Protein AF-A0A359N356-F1 (afdb_monomer_lite)

pLDDT: mean 77.6, std 19.61, range [34.12, 97.19]

Sequence (75 aa):
MISSVSVYPSFKVTSLMPKDSMFVKYFPNAFYFFKSLAHTIISIILFIVITKVPYKIFEKYARQIFAGVLIFLVI

Secondary structure (DSSP, 8-state):
----TTSHHHHHHHHHS-TT-HHHHH-TTHHHHHHHHHHHHHHHHHHHHHHHS-HHHHHHTHHHHHHHHHHHHH-

Foldseek 3Di:
DDPPVVCVVVCCVLVPDDPPDPCCVPPVPVVVVVVVVVVVVVVVVVVVVVVPDDPVVCVVCVVVVVVVVVVVVVD

Structure (mmCIF, N/CA/C/O backbone):
data_AF-A0A359N356-F1
#
_entry.id   AF-A0A359N356-F1
#
loop_
_atom_site.group_PDB
_atom_site.id
_atom_site.type_symbol
_atom_site.label_atom_id
_atom_site.label_alt_id
_atom_site.label_comp_id
_atom_site.label_asym_id
_atom_site.label_entity_id
_atom_site.label_seq_id
_atom_site.pdbx_PDB_ins_code
_atom_site.Cartn_x
_atom_site.Cartn_y
_atom_site.Cartn_z
_atom_site.occupancy
_atom_site.B_iso_or_equiv
_atom_site.auth_seq_id
_atom_site.auth_comp_id
_atom_site.auth_asym_id
_atom_site.auth_atom_id
_atom_site.pdbx_PDB_model_num
ATOM 1 N N . MET A 1 1 ? -5.141 -13.898 -46.461 1.00 43.59 1 MET A N 1
ATOM 2 C CA . MET A 1 1 ? -5.145 -13.745 -44.989 1.00 43.59 1 MET A CA 1
ATOM 3 C C . MET A 1 1 ? -5.736 -12.392 -44.654 1.00 43.59 1 MET A C 1
ATOM 5 O O . MET A 1 1 ? -5.237 -11.388 -45.145 1.00 43.59 1 MET A O 1
ATOM 9 N N . ILE A 1 2 ? -6.836 -12.382 -43.901 1.00 34.12 2 ILE A N 1
ATOM 10 C CA . ILE A 1 2 ? -7.520 -11.162 -43.465 1.00 34.12 2 ILE A CA 1
ATOM 11 C C . ILE A 1 2 ? -6.640 -10.502 -42.403 1.00 34.12 2 ILE A C 1
ATOM 13 O O . ILE A 1 2 ? -6.422 -11.049 -41.326 1.00 34.12 2 ILE A O 1
ATOM 17 N N . SER A 1 3 ? -6.077 -9.355 -42.772 1.00 41.81 3 SER A N 1
ATOM 18 C CA . SER A 1 3 ? -5.313 -8.461 -41.909 1.00 41.81 3 SER A CA 1
ATOM 19 C C . SER A 1 3 ? -6.230 -7.940 -40.803 1.00 41.81 3 SER A C 1
ATOM 21 O O . SER A 1 3 ? -7.087 -7.090 -41.042 1.00 41.81 3 SER A O 1
ATOM 23 N N . SER A 1 4 ? -6.085 -8.473 -39.589 1.00 47.03 4 SER A N 1
ATOM 24 C CA . SER A 1 4 ? -6.670 -7.875 -38.393 1.00 47.03 4 SER A CA 1
ATOM 25 C C . SER A 1 4 ? -5.951 -6.549 -38.132 1.00 47.03 4 SER A C 1
ATOM 27 O O . SER A 1 4 ? -4.832 -6.510 -37.614 1.00 47.03 4 SER A O 1
ATOM 29 N N . VAL A 1 5 ? -6.602 -5.457 -38.521 1.00 49.09 5 VAL A N 1
ATOM 30 C CA . VAL A 1 5 ? -6.107 -4.068 -38.487 1.00 49.09 5 VAL A CA 1
ATOM 31 C C . VAL A 1 5 ? -5.716 -3.601 -37.066 1.00 49.09 5 VAL A C 1
ATOM 33 O O . VAL A 1 5 ? -5.086 -2.562 -36.901 1.00 49.09 5 VAL A O 1
ATOM 36 N N . SER A 1 6 ? -5.993 -4.396 -36.029 1.00 52.88 6 SER A N 1
ATOM 37 C CA . SER A 1 6 ? -5.591 -4.152 -34.639 1.00 52.88 6 SER A CA 1
ATOM 38 C C . SER A 1 6 ? -4.121 -4.464 -34.318 1.00 52.88 6 SER A C 1
ATOM 40 O O . SER A 1 6 ? -3.639 -4.032 -33.276 1.00 52.88 6 SER A O 1
ATOM 42 N N . VAL A 1 7 ? -3.387 -5.176 -35.185 1.00 52.84 7 VAL A N 1
ATOM 43 C CA . VAL A 1 7 ? -1.989 -5.592 -34.913 1.00 52.84 7 VAL A CA 1
ATOM 44 C C . VAL A 1 7 ? -0.962 -4.711 -35.639 1.00 52.84 7 VAL A C 1
ATOM 46 O O . VAL A 1 7 ? 0.214 -4.686 -35.281 1.00 52.84 7 VAL A O 1
ATOM 49 N N . TYR A 1 8 ? -1.392 -3.927 -36.632 1.00 51.25 8 TYR A N 1
ATOM 50 C CA . TYR A 1 8 ? -0.511 -3.048 -37.411 1.00 51.25 8 TYR A CA 1
ATOM 51 C C . TYR A 1 8 ? 0.180 -1.936 -36.591 1.00 51.25 8 TYR A C 1
ATOM 53 O O . TYR A 1 8 ? 1.359 -1.672 -36.849 1.00 51.25 8 TYR A O 1
ATOM 61 N N . PRO A 1 9 ? -0.465 -1.310 -35.580 1.00 52.34 9 PRO A N 1
ATOM 62 C CA . PRO A 1 9 ? 0.207 -0.332 -34.724 1.00 52.34 9 PRO A CA 1
ATOM 63 C C . PRO A 1 9 ? 1.300 -0.996 -33.878 1.00 52.34 9 PRO A C 1
ATOM 65 O O . PRO A 1 9 ? 2.405 -0.472 -33.774 1.00 52.34 9 PRO A O 1
ATOM 68 N N . SER A 1 10 ? 1.024 -2.188 -33.338 1.00 52.75 10 SER A N 1
ATOM 69 C CA . SER A 1 10 ? 1.976 -2.961 -32.536 1.00 52.75 10 SER A CA 1
ATOM 70 C C . SER A 1 10 ? 3.152 -3.455 -33.376 1.00 52.75 10 SER A C 1
ATOM 72 O O . SER A 1 10 ? 4.301 -3.303 -32.968 1.00 52.75 10 SER A O 1
ATOM 74 N N . PHE A 1 11 ? 2.902 -3.980 -34.580 1.00 57.03 11 PHE A N 1
ATOM 75 C CA . PHE A 1 11 ? 3.966 -4.457 -35.464 1.00 57.03 11 PHE A CA 1
ATOM 76 C C . PHE A 1 11 ? 4.900 -3.318 -35.875 1.00 57.03 11 PHE A C 1
ATOM 78 O O . PHE A 1 11 ? 6.109 -3.462 -35.751 1.00 57.03 11 PHE A O 1
ATOM 85 N N . LYS A 1 12 ? 4.357 -2.153 -36.253 1.00 54.72 12 LYS A N 1
ATOM 86 C CA . LYS A 1 12 ? 5.153 -0.998 -36.691 1.00 54.72 12 LYS A CA 1
ATOM 87 C C . LYS A 1 12 ? 6.055 -0.439 -35.583 1.00 54.72 12 LYS A C 1
ATOM 89 O O . LYS A 1 12 ? 7.173 -0.032 -35.877 1.00 54.72 12 LYS A O 1
ATOM 94 N N . VAL A 1 13 ? 5.610 -0.461 -34.324 1.00 55.78 13 VAL A N 1
ATOM 95 C CA . VAL A 1 13 ? 6.430 -0.043 -33.168 1.00 55.78 13 VAL A CA 1
ATOM 96 C C . VAL A 1 13 ? 7.517 -1.077 -32.855 1.00 55.78 13 VAL A C 1
ATOM 98 O O . VAL A 1 13 ? 8.652 -0.710 -32.567 1.00 55.78 13 VAL A O 1
ATOM 101 N N . THR A 1 14 ? 7.200 -2.367 -32.983 1.00 56.66 14 THR A N 1
ATOM 102 C CA . THR A 1 14 ? 8.122 -3.462 -32.631 1.00 56.66 14 THR A CA 1
ATOM 103 C C . THR A 1 14 ? 9.147 -3.756 -33.734 1.00 56.66 14 THR A C 1
ATOM 105 O O . THR A 1 14 ? 10.273 -4.149 -33.443 1.00 56.66 14 THR A O 1
ATOM 108 N N . SER A 1 15 ? 8.791 -3.564 -35.009 1.00 58.78 15 SER A N 1
ATOM 109 C CA . SER A 1 15 ? 9.645 -3.890 -36.159 1.00 58.78 15 SER A CA 1
ATOM 110 C C . SER A 1 15 ? 10.540 -2.735 -36.619 1.00 58.78 15 SER A C 1
ATOM 112 O O . SER A 1 15 ? 11.526 -2.993 -37.307 1.00 58.78 15 SER A O 1
ATOM 114 N N . LEU A 1 16 ? 10.196 -1.482 -36.280 1.00 54.88 16 LEU A N 1
ATOM 115 C CA . LEU A 1 16 ? 10.965 -0.276 -36.636 1.00 54.88 16 LEU A CA 1
ATOM 116 C C . LEU A 1 16 ? 11.779 0.307 -35.469 1.00 54.88 16 LEU A C 1
ATOM 118 O O . LEU A 1 16 ? 12.540 1.248 -35.683 1.00 54.88 16 LEU A O 1
ATOM 122 N N . MET A 1 17 ? 11.656 -0.231 -34.250 1.00 56.41 17 MET A N 1
ATOM 123 C CA . MET A 1 17 ? 12.602 0.086 -33.178 1.00 56.41 17 MET A CA 1
ATOM 124 C C . MET A 1 17 ? 13.990 -0.468 -33.549 1.00 56.41 17 MET A C 1
ATOM 126 O O . MET A 1 17 ? 14.088 -1.622 -33.975 1.00 56.41 17 MET A O 1
ATOM 130 N N . PRO A 1 18 ? 15.067 0.331 -33.430 1.00 52.50 18 PRO A N 1
ATOM 131 C CA . PRO A 1 18 ? 16.389 -0.056 -33.903 1.00 52.50 18 PRO A CA 1
ATOM 132 C C . PRO A 1 18 ? 16.859 -1.323 -33.178 1.00 52.50 18 PRO A C 1
ATOM 134 O O . PRO A 1 18 ? 17.042 -1.332 -31.958 1.00 52.50 18 PRO A O 1
ATOM 137 N N . LYS A 1 19 ? 17.067 -2.390 -33.960 1.00 54.28 19 LYS A N 1
ATOM 138 C CA . LYS A 1 19 ? 17.518 -3.724 -33.522 1.00 54.28 19 LYS A CA 1
ATOM 139 C C . LYS A 1 19 ? 18.896 -3.736 -32.835 1.00 54.28 19 LYS A C 1
ATOM 141 O O . LYS A 1 19 ? 19.291 -4.779 -32.325 1.00 54.28 19 LYS A O 1
ATOM 146 N N . ASP A 1 20 ? 19.584 -2.596 -32.779 1.00 52.12 20 ASP A N 1
ATOM 147 C CA . ASP A 1 20 ? 20.959 -2.460 -32.282 1.00 52.12 20 ASP A CA 1
ATOM 148 C C . ASP A 1 20 ? 21.091 -1.797 -30.906 1.00 52.12 20 ASP A C 1
ATOM 150 O O . ASP A 1 20 ? 22.201 -1.625 -30.405 1.00 52.12 20 ASP A O 1
ATOM 154 N N . SER A 1 21 ? 19.989 -1.463 -30.229 1.00 57.22 21 SER A N 1
ATOM 155 C CA . SER A 1 21 ? 20.101 -1.097 -28.813 1.00 57.22 21 SER A CA 1
ATOM 156 C C . SER A 1 21 ? 20.183 -2.366 -27.953 1.00 57.22 21 SER A C 1
ATOM 158 O O . SER A 1 21 ? 19.276 -3.199 -27.950 1.00 57.22 21 SER A O 1
ATOM 160 N N . MET A 1 22 ? 21.280 -2.521 -27.201 1.00 57.16 22 MET A N 1
ATOM 161 C CA . MET A 1 22 ? 21.529 -3.653 -26.288 1.00 57.16 22 MET A CA 1
ATOM 162 C C . MET A 1 22 ? 20.321 -3.939 -25.368 1.00 57.16 22 MET A C 1
ATOM 164 O O . MET A 1 22 ? 20.012 -5.089 -25.065 1.00 57.16 22 MET A O 1
ATOM 168 N N . PHE A 1 23 ? 19.576 -2.895 -25.002 1.00 54.62 23 PHE A N 1
ATOM 169 C CA . PHE A 1 23 ? 18.352 -2.976 -24.208 1.00 54.62 23 PHE A CA 1
ATOM 170 C C . PHE A 1 23 ? 17.216 -3.771 -24.865 1.00 54.62 23 PHE A C 1
ATOM 172 O O . PHE A 1 23 ? 16.553 -4.545 -24.181 1.00 54.62 23 PHE A O 1
ATOM 179 N N . VAL A 1 24 ? 16.998 -3.632 -26.175 1.00 56.75 24 VAL A N 1
ATOM 180 C CA . VAL A 1 24 ? 15.896 -4.316 -26.878 1.00 56.75 24 VAL A CA 1
ATOM 181 C C . VAL A 1 24 ? 16.193 -5.807 -27.062 1.00 56.75 24 VAL A C 1
ATOM 183 O O . VAL A 1 24 ? 15.277 -6.626 -27.031 1.00 56.75 24 VAL A O 1
ATOM 186 N N . LYS A 1 25 ? 17.475 -6.182 -27.185 1.00 56.84 25 LYS A N 1
ATOM 187 C CA . LYS A 1 25 ? 17.900 -7.579 -27.361 1.00 56.84 25 LYS A CA 1
ATOM 188 C C . LYS A 1 25 ? 17.876 -8.390 -26.060 1.00 56.84 25 LYS A C 1
ATOM 190 O O . LYS A 1 25 ? 17.525 -9.565 -26.099 1.00 56.84 25 LYS A O 1
ATOM 195 N N . TYR A 1 26 ? 18.234 -7.782 -24.925 1.00 59.25 26 TYR A N 1
ATOM 196 C CA . TYR A 1 26 ? 18.308 -8.479 -23.630 1.00 59.25 26 TYR A CA 1
ATOM 197 C C . TYR A 1 26 ? 17.097 -8.241 -22.719 1.00 59.25 26 TYR A C 1
ATOM 199 O O . TYR A 1 26 ? 16.820 -9.071 -21.857 1.00 59.25 26 TYR A O 1
ATOM 207 N N . PHE A 1 27 ? 16.342 -7.156 -22.917 1.00 61.91 27 PHE A N 1
ATOM 208 C CA . PHE A 1 27 ? 15.199 -6.814 -22.068 1.00 61.91 27 PHE A CA 1
ATOM 209 C C . PHE A 1 27 ? 13.963 -6.419 -22.891 1.00 61.91 27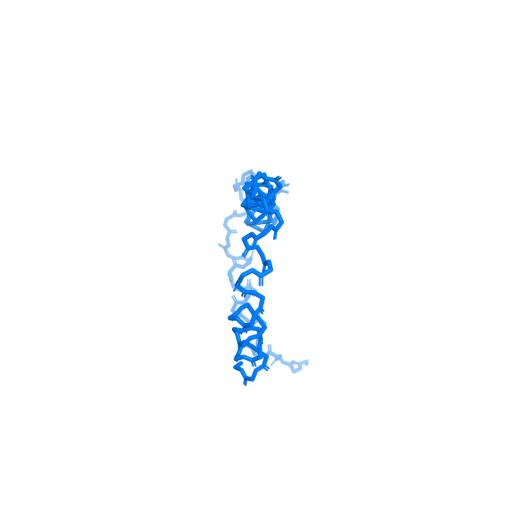 PHE A C 1
ATOM 211 O O . PHE A 1 27 ? 13.477 -5.289 -22.775 1.00 61.91 27 PHE A O 1
ATOM 218 N N . PRO A 1 28 ? 13.382 -7.352 -23.672 1.00 61.34 28 PRO A N 1
ATOM 219 C CA . PRO A 1 28 ? 12.222 -7.073 -24.525 1.00 61.34 28 PRO A CA 1
ATOM 220 C C . PRO A 1 28 ? 10.986 -6.578 -23.749 1.00 61.34 28 PRO A C 1
ATOM 222 O O . PRO A 1 28 ? 10.092 -5.986 -24.338 1.00 61.34 28 PRO A O 1
ATOM 225 N N . ASN A 1 29 ? 10.958 -6.760 -22.421 1.00 70.94 29 ASN A N 1
ATOM 226 C CA . ASN A 1 29 ? 9.873 -6.343 -21.528 1.00 70.94 29 ASN A CA 1
ATOM 227 C C . ASN A 1 29 ? 10.345 -5.465 -20.354 1.00 70.94 29 ASN A C 1
ATOM 229 O O . ASN A 1 29 ? 9.682 -5.430 -19.315 1.00 70.94 29 ASN A O 1
ATOM 233 N N . ALA A 1 30 ? 11.472 -4.753 -20.494 1.00 74.00 30 ALA A N 1
ATOM 234 C CA . ALA A 1 30 ? 12.025 -3.902 -19.430 1.00 74.00 30 ALA A CA 1
ATOM 235 C C . ALA A 1 30 ? 10.969 -2.964 -18.820 1.00 74.00 30 ALA A C 1
ATOM 237 O O . ALA A 1 30 ? 10.866 -2.841 -17.604 1.00 74.00 30 ALA A O 1
ATOM 238 N N . PHE A 1 31 ? 10.131 -2.353 -19.662 1.00 79.31 31 PHE A N 1
ATOM 239 C CA . PHE A 1 31 ? 9.066 -1.450 -19.227 1.00 79.31 31 PHE A CA 1
ATOM 240 C C . PHE A 1 31 ? 8.059 -2.123 -18.282 1.00 79.31 31 PHE A C 1
ATOM 242 O O . PHE A 1 31 ? 7.762 -1.592 -17.213 1.00 79.31 31 PHE A O 1
ATOM 249 N N . TYR A 1 32 ? 7.564 -3.312 -18.638 1.00 80.75 32 TYR A N 1
ATOM 250 C CA . TYR A 1 32 ? 6.634 -4.066 -17.794 1.00 80.75 32 TYR A CA 1
ATOM 251 C C . TYR A 1 32 ? 7.297 -4.541 -16.501 1.00 80.75 32 TYR A C 1
ATOM 253 O O . TYR A 1 32 ?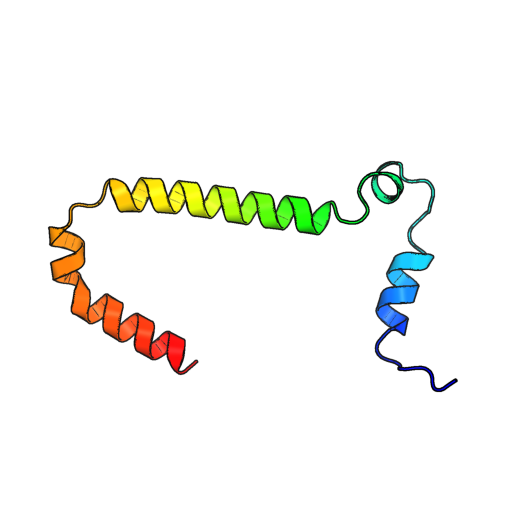 6.664 -4.513 -15.447 1.00 80.75 32 TYR A O 1
ATOM 261 N N . PHE A 1 33 ? 8.577 -4.913 -16.569 1.00 82.31 33 PHE A N 1
ATOM 262 C CA . PHE A 1 33 ? 9.363 -5.281 -15.398 1.00 82.31 33 PHE A CA 1
ATOM 263 C C . PHE A 1 33 ? 9.487 -4.112 -14.412 1.00 82.31 33 PHE A C 1
ATOM 265 O O . PHE A 1 33 ? 9.130 -4.260 -13.246 1.00 82.31 33 PHE A O 1
ATOM 272 N N . PHE A 1 34 ? 9.897 -2.927 -14.877 1.00 84.56 34 PHE A N 1
ATOM 273 C CA . PHE A 1 34 ? 9.995 -1.739 -14.025 1.00 84.56 34 PHE A CA 1
ATOM 274 C C . PHE A 1 34 ? 8.633 -1.283 -13.497 1.00 84.56 34 PHE A C 1
ATOM 276 O O . PHE A 1 34 ? 8.527 -0.918 -12.327 1.00 84.56 34 PHE A O 1
ATOM 283 N N . LYS A 1 35 ? 7.576 -1.362 -14.315 1.00 82.94 35 LYS A N 1
ATOM 284 C CA . LYS A 1 35 ? 6.205 -1.082 -13.869 1.00 82.94 35 LYS A CA 1
ATOM 285 C C . LYS A 1 35 ? 5.784 -2.028 -12.742 1.00 82.94 35 LYS A C 1
ATOM 287 O O . LYS A 1 35 ? 5.274 -1.575 -11.721 1.00 82.94 35 LYS A O 1
ATOM 292 N N . SER A 1 36 ? 6.016 -3.330 -12.906 1.00 87.56 36 SER A N 1
ATOM 293 C CA . SER A 1 36 ? 5.704 -4.325 -11.876 1.00 87.56 36 SER A CA 1
ATOM 294 C C . SER A 1 36 ? 6.532 -4.100 -10.612 1.00 87.56 36 SER A C 1
ATOM 296 O O . SER A 1 36 ? 5.986 -4.151 -9.515 1.00 87.56 36 SER A O 1
ATOM 298 N N . LEU A 1 37 ? 7.825 -3.803 -10.752 1.00 91.56 37 LEU A N 1
ATOM 299 C CA . LEU A 1 37 ? 8.713 -3.513 -9.629 1.00 91.56 37 LEU A CA 1
ATOM 300 C C . LEU A 1 37 ? 8.236 -2.287 -8.837 1.00 91.56 37 LEU A C 1
ATOM 302 O O . LEU A 1 37 ? 8.180 -2.336 -7.610 1.00 91.56 37 LEU A O 1
ATOM 306 N N . ALA A 1 38 ? 7.826 -1.219 -9.525 1.00 93.12 38 ALA A N 1
ATOM 307 C CA . ALA A 1 38 ? 7.263 -0.031 -8.890 1.00 93.12 38 ALA A CA 1
ATOM 308 C C . ALA A 1 38 ? 5.979 -0.356 -8.106 1.00 93.12 38 ALA A C 1
ATOM 310 O O . ALA A 1 38 ? 5.854 0.050 -6.951 1.00 93.12 38 ALA A O 1
ATOM 311 N N . HIS A 1 39 ? 5.057 -1.138 -8.683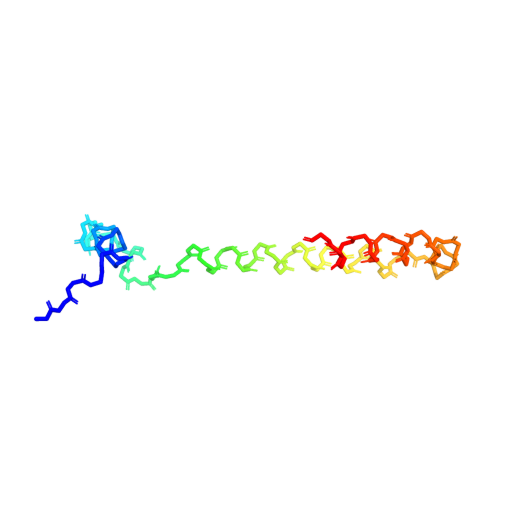 1.00 93.81 39 HIS A N 1
ATOM 312 C CA . HIS A 1 39 ? 3.850 -1.585 -7.976 1.00 93.81 39 HIS A CA 1
ATOM 313 C C . HIS A 1 39 ? 4.176 -2.409 -6.724 1.00 93.81 39 HIS A C 1
ATOM 315 O O . HIS A 1 39 ? 3.559 -2.196 -5.677 1.00 93.81 39 HIS A O 1
ATOM 321 N N . THR A 1 40 ? 5.162 -3.305 -6.799 1.00 95.50 40 THR A N 1
ATOM 322 C CA . THR A 1 40 ? 5.613 -4.097 -5.648 1.00 95.50 40 THR A CA 1
ATOM 323 C C . THR A 1 40 ? 6.170 -3.204 -4.541 1.00 95.50 40 THR A C 1
ATOM 325 O O . THR A 1 40 ? 5.783 -3.359 -3.384 1.00 95.50 40 THR A O 1
ATOM 328 N N . ILE A 1 41 ? 7.016 -2.225 -4.878 1.00 97.19 41 ILE A N 1
ATOM 329 C CA . ILE A 1 41 ? 7.582 -1.282 -3.900 1.00 97.19 41 ILE A CA 1
ATOM 330 C C . ILE A 1 41 ? 6.472 -0.476 -3.214 1.00 97.19 41 ILE A C 1
ATOM 332 O O . ILE A 1 41 ? 6.444 -0.393 -1.987 1.00 97.19 41 ILE A O 1
ATOM 336 N N . ILE A 1 42 ? 5.521 0.063 -3.983 1.00 96.50 42 ILE A N 1
ATOM 337 C CA . ILE A 1 42 ? 4.375 0.811 -3.439 1.00 96.50 42 ILE A CA 1
ATOM 338 C C . ILE A 1 42 ? 3.551 -0.074 -2.493 1.00 96.50 42 ILE A C 1
ATOM 340 O O . ILE A 1 42 ? 3.167 0.370 -1.411 1.00 96.50 42 ILE A O 1
ATOM 344 N N . SER A 1 43 ? 3.326 -1.336 -2.865 1.00 96.31 43 SER A N 1
ATOM 345 C CA . SER A 1 43 ? 2.566 -2.291 -2.051 1.00 96.31 43 SER A CA 1
ATOM 346 C C . SER A 1 43 ? 3.264 -2.602 -0.727 1.00 96.31 43 SER A C 1
ATOM 348 O O . SER A 1 43 ? 2.615 -2.634 0.316 1.00 96.31 43 SER A O 1
ATOM 350 N N . ILE A 1 44 ? 4.590 -2.769 -0.742 1.00 97.19 44 ILE A N 1
ATOM 351 C CA . ILE A 1 44 ? 5.391 -2.989 0.471 1.00 97.19 44 ILE A CA 1
ATOM 352 C C . ILE A 1 44 ? 5.316 -1.768 1.392 1.00 97.19 44 ILE A C 1
ATOM 354 O O . ILE A 1 44 ? 5.095 -1.919 2.593 1.00 97.19 44 ILE A O 1
ATOM 358 N N . ILE A 1 45 ? 5.456 -0.558 0.844 1.00 97.19 45 ILE A N 1
ATOM 359 C CA . ILE A 1 45 ? 5.350 0.680 1.627 1.00 97.19 45 ILE A CA 1
ATOM 360 C C . ILE A 1 45 ? 3.965 0.777 2.276 1.00 97.19 45 ILE A C 1
ATOM 362 O O . ILE A 1 45 ? 3.865 1.010 3.481 1.00 97.19 45 ILE A O 1
ATOM 366 N N . LEU A 1 46 ? 2.899 0.541 1.506 1.00 96.31 46 LEU A N 1
ATOM 367 C CA . LEU A 1 46 ? 1.529 0.574 2.016 1.00 96.31 46 LEU A CA 1
ATOM 368 C C . LEU A 1 46 ? 1.310 -0.473 3.117 1.00 96.31 46 LEU A C 1
ATOM 370 O O . LEU A 1 46 ? 0.710 -0.172 4.146 1.00 96.31 46 LEU A O 1
ATOM 374 N N . PHE A 1 47 ? 1.846 -1.680 2.940 1.00 95.94 47 PHE A N 1
ATOM 375 C CA . PHE A 1 47 ? 1.769 -2.746 3.935 1.00 95.94 47 PHE A CA 1
ATOM 376 C C . PHE A 1 47 ? 2.459 -2.361 5.254 1.00 95.94 47 PHE A C 1
ATOM 378 O O . PHE A 1 47 ? 1.891 -2.539 6.334 1.00 95.94 47 PHE A O 1
ATOM 385 N N . ILE A 1 48 ? 3.652 -1.764 5.188 1.00 96.56 48 ILE A N 1
ATOM 386 C CA . ILE A 1 48 ? 4.364 -1.264 6.376 1.00 96.56 48 ILE A CA 1
ATOM 387 C C . ILE A 1 48 ? 3.544 -0.185 7.093 1.00 96.56 48 ILE A C 1
ATOM 389 O O . ILE A 1 48 ? 3.503 -0.155 8.32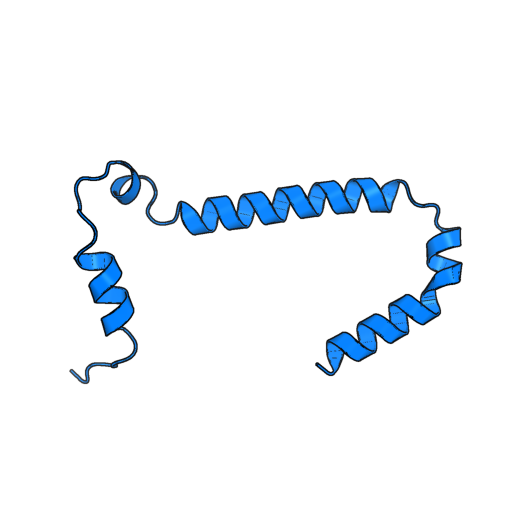1 1.00 96.56 48 ILE A O 1
ATOM 393 N N . VAL A 1 49 ? 2.877 0.700 6.350 1.00 95.50 49 VAL A N 1
ATOM 394 C CA . VAL A 1 49 ? 1.996 1.711 6.948 1.00 95.50 49 VAL A CA 1
ATOM 395 C C . VAL A 1 49 ? 0.811 1.040 7.644 1.00 95.50 49 VAL A C 1
ATOM 397 O O . VAL A 1 49 ? 0.577 1.308 8.819 1.00 95.50 49 VAL A O 1
ATOM 400 N N . ILE A 1 50 ? 0.110 0.127 6.965 1.00 94.81 50 ILE A N 1
ATOM 401 C CA . ILE A 1 50 ? -1.081 -0.558 7.495 1.00 94.81 50 ILE A CA 1
ATOM 402 C C . ILE A 1 50 ? -0.761 -1.345 8.769 1.00 94.81 50 ILE A C 1
ATOM 404 O O . ILE A 1 50 ? -1.507 -1.256 9.739 1.00 94.81 50 ILE A O 1
ATOM 408 N N . THR A 1 51 ? 0.362 -2.065 8.804 1.00 95.00 51 THR A N 1
ATOM 409 C CA . THR A 1 51 ? 0.769 -2.859 9.980 1.00 95.00 51 THR A CA 1
ATOM 410 C C . THR A 1 51 ? 1.063 -2.016 11.221 1.00 95.00 51 THR A C 1
ATOM 412 O O . THR A 1 51 ? 0.953 -2.517 12.338 1.00 95.00 51 THR A O 1
ATOM 415 N N . LYS A 1 52 ? 1.400 -0.733 11.054 1.00 95.50 52 LYS A N 1
ATOM 416 C CA . LYS A 1 52 ? 1.612 0.202 12.169 1.00 95.50 52 LYS A CA 1
ATOM 417 C C . LYS A 1 52 ? 0.329 0.886 12.645 1.00 95.50 52 LYS A C 1
ATOM 419 O O . LYS A 1 52 ? 0.346 1.522 13.698 1.00 95.50 52 LYS A O 1
ATOM 424 N N . VAL A 1 53 ? -0.772 0.787 11.898 1.00 93.12 53 VAL A N 1
ATOM 425 C CA . VAL A 1 53 ? -2.047 1.408 12.274 1.00 93.12 53 VAL A CA 1
ATOM 426 C C . VAL A 1 53 ? -2.774 0.515 13.290 1.00 93.12 53 VAL A C 1
ATOM 428 O O . VAL A 1 53 ? -3.012 -0.661 13.019 1.00 93.12 53 VAL A O 1
ATOM 431 N N . PRO A 1 54 ? -3.171 1.044 14.463 1.00 92.94 54 PRO A N 1
ATOM 432 C CA . PRO A 1 54 ? -3.882 0.264 15.468 1.00 92.94 54 PRO A CA 1
ATOM 433 C C . PRO A 1 54 ? -5.279 -0.149 14.991 1.00 92.94 54 PRO A C 1
ATOM 435 O O . PRO A 1 54 ? -6.017 0.645 14.405 1.00 92.94 54 PRO A O 1
ATOM 438 N N . TYR A 1 55 ? -5.683 -1.370 15.350 1.00 91.56 55 TYR A N 1
ATOM 439 C CA . TYR A 1 55 ? -6.955 -1.976 14.938 1.00 91.56 55 TYR A CA 1
ATOM 440 C C . TYR A 1 55 ? -8.191 -1.101 15.216 1.00 91.56 55 TYR A C 1
ATOM 442 O O . TYR A 1 55 ? -9.084 -0.997 14.379 1.00 91.56 55 TYR A O 1
ATOM 450 N N . LYS A 1 56 ? -8.201 -0.376 16.343 1.00 94.19 56 LYS A N 1
ATOM 451 C CA . LYS A 1 56 ? -9.303 0.522 16.736 1.00 94.19 56 LYS A CA 1
ATOM 452 C C . LYS A 1 56 ? -9.626 1.598 15.690 1.00 94.19 56 LYS A C 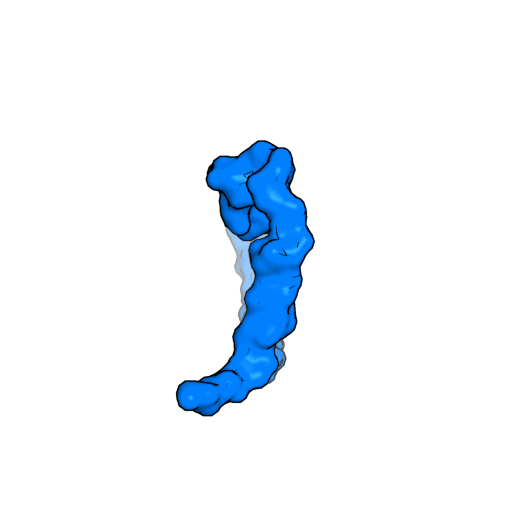1
ATOM 454 O O . LYS A 1 56 ? -10.763 2.056 15.605 1.00 94.19 56 LYS A O 1
ATOM 459 N N . ILE A 1 57 ? -8.637 2.027 14.902 1.00 93.94 57 ILE A N 1
ATOM 460 C CA . ILE A 1 57 ? -8.856 3.002 13.826 1.00 93.94 57 ILE A CA 1
ATOM 461 C C . ILE A 1 57 ? -9.645 2.354 12.686 1.00 93.94 57 ILE A C 1
ATOM 463 O O . ILE A 1 57 ? -10.588 2.964 12.184 1.00 93.94 57 ILE A O 1
ATOM 467 N N . PHE A 1 58 ? -9.320 1.112 12.322 1.00 92.69 58 PHE A N 1
ATOM 468 C CA . PHE A 1 58 ? -10.064 0.368 11.306 1.00 92.69 58 PHE A CA 1
ATOM 469 C C . PHE A 1 58 ? -11.512 0.117 11.732 1.00 92.69 58 PHE A C 1
ATOM 471 O O . PHE A 1 58 ? -12.408 0.324 10.921 1.00 92.69 58 PHE A O 1
ATOM 478 N N . GLU A 1 59 ? -11.765 -0.222 13.001 1.00 93.88 59 GLU A N 1
ATOM 479 C CA . GLU A 1 59 ? -13.136 -0.340 13.526 1.00 93.88 59 GLU A CA 1
ATOM 480 C C . GLU A 1 59 ? -13.914 0.972 13.417 1.00 93.88 59 GLU A C 1
ATOM 482 O O . GLU A 1 59 ? -15.043 0.986 12.924 1.00 93.88 59 GLU A O 1
ATOM 487 N N . LYS A 1 60 ? -13.307 2.096 13.823 1.00 95.69 60 LYS A N 1
ATOM 488 C CA . LYS A 1 60 ? -13.965 3.410 13.776 1.00 95.69 60 LYS A CA 1
ATOM 489 C C . LYS A 1 60 ? -14.379 3.803 12.355 1.00 95.69 60 LYS A C 1
ATOM 491 O O . LYS A 1 60 ? -15.426 4.427 12.183 1.00 95.69 60 LYS A O 1
ATOM 496 N N . TYR A 1 61 ? -13.565 3.458 11.359 1.00 95.88 61 TYR A N 1
ATOM 497 C CA . TYR A 1 61 ? -13.806 3.801 9.957 1.00 95.88 61 TYR A CA 1
ATOM 498 C C . TYR A 1 61 ? -14.397 2.654 9.126 1.00 95.88 61 TYR A C 1
ATOM 500 O O . TYR A 1 61 ? -14.532 2.794 7.911 1.00 95.88 61 TYR A O 1
ATOM 508 N N . ALA A 1 62 ? -14.785 1.535 9.747 1.00 93.31 62 ALA A N 1
ATOM 509 C CA . ALA A 1 62 ? -15.242 0.342 9.035 1.00 93.31 62 ALA A CA 1
ATOM 510 C C . ALA A 1 62 ? -16.432 0.634 8.107 1.00 93.31 62 ALA A C 1
ATOM 512 O O . ALA A 1 62 ? -16.469 0.161 6.972 1.00 93.31 62 ALA A O 1
ATOM 513 N N . ARG A 1 63 ? -17.375 1.478 8.552 1.00 93.62 63 ARG A N 1
ATOM 514 C CA . ARG A 1 63 ? -18.544 1.874 7.751 1.00 93.62 63 ARG A CA 1
ATOM 515 C C . ARG A 1 63 ? -18.147 2.692 6.521 1.00 93.62 63 ARG A C 1
ATOM 517 O O . ARG A 1 63 ? -18.691 2.470 5.445 1.00 93.62 63 ARG A O 1
ATOM 524 N N . GLN A 1 64 ? -17.212 3.626 6.673 1.00 94.75 64 GLN A N 1
ATOM 525 C CA . GLN A 1 64 ? -16.714 4.471 5.590 1.00 94.75 64 GLN A CA 1
ATOM 526 C C . GLN A 1 64 ? -15.898 3.651 4.587 1.00 94.75 64 GLN A C 1
ATOM 528 O O . GLN A 1 64 ? -16.084 3.815 3.386 1.00 94.75 64 GLN A O 1
ATOM 533 N N . ILE A 1 65 ? -15.048 2.738 5.072 1.00 94.12 65 ILE A N 1
ATOM 534 C CA . ILE A 1 65 ? -14.289 1.805 4.228 1.00 94.12 65 ILE A CA 1
ATOM 535 C C . ILE A 1 65 ? -15.260 0.947 3.412 1.00 94.12 65 ILE A C 1
ATOM 537 O O . ILE A 1 65 ? -15.128 0.863 2.195 1.00 94.12 65 ILE A O 1
ATOM 541 N N . PHE A 1 66 ? -16.276 0.373 4.059 1.00 95.00 66 PHE A N 1
ATOM 542 C CA . PHE A 1 66 ? -17.280 -0.448 3.389 1.00 95.00 66 PHE A CA 1
ATOM 543 C C . PHE A 1 66 ? -18.072 0.334 2.331 1.00 95.00 66 PHE A C 1
ATOM 545 O O . PHE A 1 66 ? -18.206 -0.125 1.199 1.00 95.00 66 PHE A O 1
ATOM 552 N N . ALA A 1 67 ? -18.540 1.542 2.661 1.00 94.94 67 ALA A N 1
ATOM 553 C CA . ALA A 1 67 ? -19.234 2.403 1.705 1.00 94.94 67 ALA A CA 1
ATOM 554 C C . ALA A 1 67 ? -18.341 2.781 0.509 1.00 94.94 67 ALA A C 1
ATOM 556 O O . ALA A 1 67 ? -18.801 2.755 -0.630 1.00 94.94 67 ALA A O 1
ATOM 557 N N . GLY A 1 68 ? -17.060 3.073 0.751 1.00 95.50 68 GLY A N 1
ATOM 558 C CA . GLY A 1 68 ? -16.088 3.338 -0.308 1.00 95.50 68 GLY A CA 1
ATOM 559 C C . GLY A 1 68 ? -15.914 2.146 -1.251 1.00 95.50 68 GLY A C 1
ATOM 560 O O . GLY A 1 68 ? -15.959 2.321 -2.465 1.00 95.50 68 GLY A O 1
ATOM 561 N N . VAL A 1 69 ? -15.790 0.930 -0.708 1.00 94.81 69 VAL A N 1
ATOM 562 C CA . VAL A 1 69 ? -15.684 -0.301 -1.513 1.00 94.81 69 VAL A CA 1
ATOM 563 C C . VAL A 1 69 ? -16.932 -0.522 -2.369 1.00 94.81 69 VAL A C 1
ATOM 565 O O . VAL A 1 69 ? -16.803 -0.881 -3.535 1.00 94.81 69 VAL A O 1
ATOM 568 N N . LEU A 1 70 ? -18.131 -0.264 -1.836 1.00 96.19 70 LEU A N 1
ATOM 569 C CA . LEU A 1 70 ? -19.370 -0.375 -2.614 1.00 96.19 70 LEU A CA 1
ATOM 570 C C . LEU A 1 70 ? -19.423 0.615 -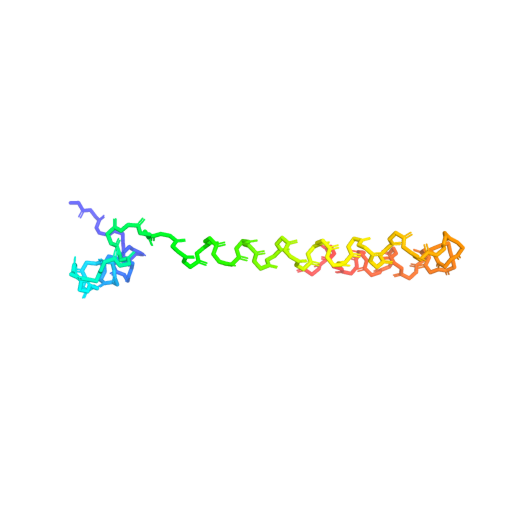3.781 1.00 96.19 70 LEU A C 1
ATOM 572 O O . LEU A 1 70 ? -19.865 0.246 -4.863 1.00 96.19 70 LEU A O 1
ATOM 576 N N . ILE A 1 71 ? -18.949 1.847 -3.588 1.00 96.12 71 ILE A N 1
ATOM 577 C CA . ILE A 1 71 ? -18.875 2.836 -4.671 1.00 96.12 71 ILE A CA 1
ATOM 578 C C . ILE A 1 71 ? -17.909 2.355 -5.762 1.00 96.12 71 ILE A C 1
ATOM 580 O O . ILE A 1 71 ? -18.269 2.369 -6.934 1.00 96.12 71 ILE A O 1
ATOM 584 N N . PHE A 1 72 ? -16.722 1.873 -5.384 1.00 93.44 72 PHE A N 1
ATOM 585 C CA . PHE A 1 72 ? -15.745 1.325 -6.334 1.00 93.44 72 PHE A CA 1
ATOM 586 C C . PHE A 1 72 ? -16.216 0.063 -7.059 1.00 93.44 72 PHE A C 1
ATOM 588 O O . PHE A 1 72 ? -15.691 -0.237 -8.119 1.00 93.44 72 PHE A O 1
ATOM 595 N N . LEU A 1 73 ? -17.158 -0.693 -6.493 1.00 92.69 73 LEU A N 1
ATOM 596 C CA . LEU A 1 73 ? -17.728 -1.866 -7.156 1.00 92.69 73 LEU A CA 1
ATOM 597 C C . LEU A 1 73 ? -18.714 -1.483 -8.270 1.00 92.69 73 LEU A C 1
ATOM 599 O O . LEU A 1 73 ? -18.888 -2.237 -9.223 1.00 92.69 73 LEU A O 1
ATOM 603 N N . VAL A 1 74 ? -19.405 -0.354 -8.111 1.00 92.25 74 VAL A N 1
ATOM 604 C CA . VAL A 1 74 ? -20.434 0.116 -9.052 1.00 92.25 74 VAL A CA 1
ATOM 605 C C . VAL A 1 74 ? -19.826 0.917 -10.210 1.00 92.25 74 VAL A C 1
ATOM 607 O O . VAL A 1 74 ? -20.440 0.994 -11.274 1.00 92.25 74 VAL A O 1
ATOM 610 N N . ILE A 1 75 ? -18.651 1.513 -9.997 1.00 83.31 75 ILE A N 1
ATOM 611 C CA . ILE A 1 75 ? -17.880 2.273 -10.997 1.00 83.31 75 ILE A CA 1
ATOM 612 C C . ILE A 1 75 ? -17.005 1.324 -11.814 1.00 83.31 75 ILE A C 1
ATOM 614 O O . ILE A 1 75 ? -17.014 1.463 -13.058 1.00 83.31 75 ILE A O 1
#

Radius of gyration: 22.05 Å; chains: 1; bounding box: 42×18×62 Å